Protein AF-A0A3A5MYF7-F1 (afdb_monomer_lite)

Sequence (64 aa):
MTLITAQDIIETGRQASLTHSVLVEWAEKGTPKQREYLHGVLLAEHESRQASRRQRLLTAARLP

Foldseek 3Di:
DDFQALVLQQVLCVLVPDDSVVSNVCRVPDDSVSSVVSSVVSNVSSVVVVVVVVVVVCVVVVHD

Radius of gyration: 14.62 Å; chains: 1; bounding box: 28×26×40 Å

Organism: NCBI:txid995039

Secondary structure (DSSP, 8-state):
-PPPPHHHHHHHHHTTT--HHHHHHHHHH--HHHHHHHHHHHHHHHHHHHHHHHHHHHHHTT--

Structure (mmCIF, N/CA/C/O backbone):
data_AF-A0A3A5MYF7-F1
#
_entry.id   AF-A0A3A5MYF7-F1
#
loop_
_atom_site.group_PDB
_atom_site.id
_atom_site.type_symbol
_atom_site.label_atom_id
_atom_site.label_alt_id
_atom_site.label_comp_id
_atom_site.label_asym_id
_atom_site.label_entity_id
_atom_site.label_seq_id
_atom_site.pdbx_PDB_ins_code
_atom_site.Cartn_x
_atom_site.Cartn_y
_atom_site.Cartn_z
_atom_site.occupancy
_atom_site.B_iso_or_equiv
_atom_site.auth_seq_id
_atom_site.auth_comp_id
_atom_site.auth_asym_id
_atom_site.auth_atom_id
_atom_site.pdbx_PDB_model_num
ATOM 1 N N . MET A 1 1 ? -7.658 15.875 8.204 1.00 58.94 1 MET A N 1
ATOM 2 C CA . MET A 1 1 ? -7.063 14.597 7.763 1.00 58.94 1 MET A CA 1
ATOM 3 C C . MET A 1 1 ? -8.207 13.691 7.369 1.00 58.94 1 MET A C 1
ATOM 5 O O . MET A 1 1 ? -9.096 13.490 8.188 1.00 58.94 1 MET A O 1
ATOM 9 N N . THR A 1 2 ? -8.253 13.248 6.117 1.00 72.88 2 THR A N 1
ATOM 10 C CA . THR A 1 2 ? -9.280 12.308 5.652 1.00 72.88 2 THR A CA 1
ATOM 11 C C . THR A 1 2 ? -8.980 10.943 6.265 1.00 72.88 2 THR A C 1
ATOM 13 O O . THR A 1 2 ? -7.843 10.481 6.190 1.00 72.88 2 THR A O 1
ATOM 16 N N . LEU A 1 3 ? -9.957 10.338 6.939 1.00 87.31 3 LEU A N 1
ATOM 17 C CA . LEU A 1 3 ? -9.781 9.031 7.573 1.00 87.31 3 LEU A CA 1
ATOM 18 C C . LEU A 1 3 ? -9.697 7.947 6.496 1.00 87.31 3 LEU A C 1
ATOM 20 O O . LEU A 1 3 ? -10.576 7.875 5.643 1.00 87.31 3 LEU A O 1
ATOM 24 N N . ILE A 1 4 ? -8.672 7.095 6.570 1.00 94.62 4 ILE A N 1
ATOM 25 C CA . ILE A 1 4 ? -8.547 5.927 5.694 1.00 94.62 4 ILE A CA 1
ATOM 26 C C . ILE A 1 4 ? -9.556 4.861 6.121 1.00 94.62 4 ILE A C 1
ATOM 28 O O . ILE A 1 4 ? -9.552 4.379 7.262 1.00 94.62 4 ILE A O 1
ATOM 32 N N . THR A 1 5 ? -10.425 4.498 5.187 1.00 94.31 5 THR A N 1
ATOM 33 C CA . THR A 1 5 ? -11.454 3.479 5.360 1.00 94.31 5 THR A CA 1
ATOM 34 C C . THR A 1 5 ? -10.907 2.084 5.062 1.00 94.31 5 THR A C 1
ATOM 36 O O . THR A 1 5 ? -9.819 1.905 4.511 1.00 94.31 5 THR A O 1
ATOM 39 N N . ALA A 1 6 ? -11.681 1.059 5.421 1.00 91.81 6 ALA A N 1
ATOM 40 C CA . ALA A 1 6 ? -11.351 -0.307 5.036 1.00 91.81 6 ALA A CA 1
ATOM 41 C C . ALA A 1 6 ? -11.372 -0.506 3.513 1.00 91.81 6 ALA A C 1
ATOM 43 O O . ALA A 1 6 ? -10.549 -1.247 2.979 1.00 91.81 6 ALA A O 1
ATOM 44 N N . GLN A 1 7 ? -12.268 0.199 2.819 1.00 93.12 7 GLN A N 1
ATOM 45 C CA . GLN A 1 7 ? -12.400 0.113 1.372 1.00 93.12 7 GLN A CA 1
ATOM 46 C C . GLN A 1 7 ? -11.152 0.646 0.655 1.00 93.12 7 GLN A C 1
ATOM 48 O O . GLN A 1 7 ? -10.651 -0.020 -0.248 1.00 93.12 7 GLN A O 1
ATOM 53 N N . ASP A 1 8 ? -10.584 1.759 1.129 1.00 93.50 8 ASP A N 1
ATOM 54 C CA . ASP A 1 8 ? -9.351 2.335 0.569 1.00 93.50 8 ASP A CA 1
ATOM 55 C C . ASP A 1 8 ? -8.180 1.336 0.637 1.00 93.50 8 ASP A C 1
ATOM 57 O O . ASP A 1 8 ? -7.413 1.163 -0.314 1.00 93.50 8 ASP A O 1
ATOM 61 N N . ILE A 1 9 ? -8.061 0.615 1.757 1.00 93.19 9 ILE A N 1
ATOM 62 C CA . ILE A 1 9 ? -7.035 -0.420 1.954 1.00 93.19 9 ILE A CA 1
ATOM 63 C C . ILE A 1 9 ? -7.263 -1.604 1.012 1.00 93.19 9 ILE A C 1
ATOM 65 O O . ILE A 1 9 ? -6.308 -2.110 0.419 1.00 93.19 9 ILE A O 1
ATOM 69 N N . ILE A 1 10 ? -8.511 -2.048 0.856 1.00 92.31 10 ILE A N 1
ATOM 70 C CA . ILE A 1 10 ? -8.860 -3.171 -0.021 1.00 92.31 10 ILE A CA 1
ATOM 71 C C . ILE A 1 10 ? -8.559 -2.833 -1.483 1.00 92.31 10 ILE A C 1
ATOM 73 O O . ILE A 1 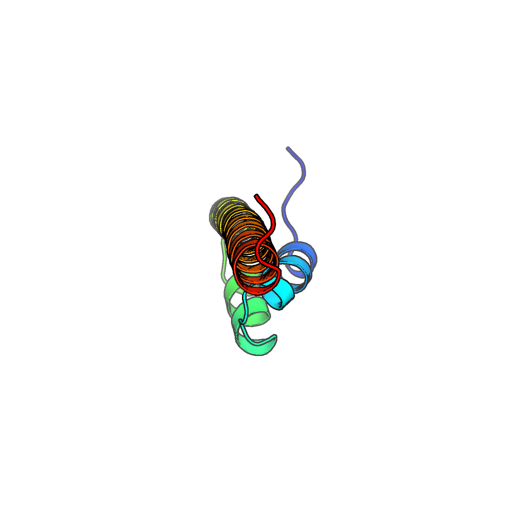10 ? -7.979 -3.654 -2.196 1.00 92.31 10 ILE A O 1
ATOM 77 N N . GLU A 1 11 ? -8.934 -1.642 -1.943 1.00 91.69 11 GLU A N 1
ATOM 78 C CA . GLU A 1 11 ? -8.712 -1.205 -3.324 1.00 91.69 11 GLU A CA 1
ATOM 79 C C . GLU A 1 11 ? -7.223 -1.079 -3.638 1.00 91.69 11 GLU A C 1
ATOM 81 O O . GLU A 1 11 ? -6.747 -1.634 -4.633 1.00 91.69 11 GLU A O 1
ATOM 86 N N . THR A 1 12 ? -6.467 -0.446 -2.742 1.00 91.06 12 THR A N 1
ATOM 87 C CA . THR A 1 12 ? -5.024 -0.263 -2.923 1.00 91.06 12 THR A CA 1
ATOM 88 C C . THR A 1 12 ? -4.271 -1.591 -2.810 1.00 91.06 12 THR A C 1
ATOM 90 O O . THR A 1 12 ? -3.380 -1.893 -3.602 1.00 91.06 12 THR A O 1
ATOM 93 N N . GLY A 1 13 ? -4.655 -2.447 -1.862 1.00 86.56 13 GLY A N 1
ATOM 94 C CA . GLY A 1 13 ? -3.976 -3.713 -1.609 1.00 86.56 13 GLY A CA 1
ATOM 95 C C . GLY A 1 13 ? -4.166 -4.772 -2.693 1.00 86.56 13 GLY A C 1
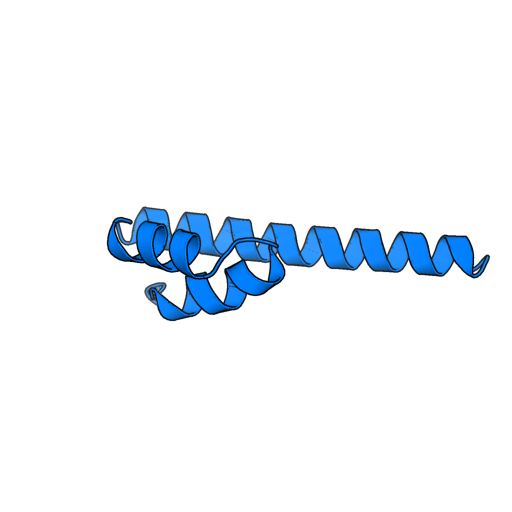ATOM 96 O O . GLY A 1 13 ? -3.285 -5.615 -2.873 1.00 86.56 13 GLY A O 1
ATOM 97 N N . ARG A 1 14 ? -5.249 -4.707 -3.484 1.00 85.81 14 ARG A N 1
ATOM 98 C CA . ARG A 1 14 ? -5.418 -5.563 -4.679 1.00 85.81 14 ARG A CA 1
ATOM 99 C C . ARG A 1 14 ? -4.283 -5.376 -5.680 1.00 85.81 14 ARG A C 1
ATOM 101 O O . ARG A 1 14 ? -3.871 -6.330 -6.334 1.00 85.81 14 ARG A O 1
ATOM 108 N N . GLN A 1 15 ? -3.751 -4.162 -5.769 1.00 86.12 15 GLN A N 1
ATOM 109 C CA . GLN A 1 15 ? -2.608 -3.853 -6.620 1.00 86.12 15 GLN A CA 1
ATOM 110 C C . GLN A 1 15 ? -1.274 -4.324 -6.024 1.00 86.12 15 GLN A C 1
ATOM 112 O O . GLN A 1 15 ? -0.246 -4.344 -6.709 1.00 86.12 15 GLN A O 1
ATOM 117 N N . ALA A 1 16 ? -1.291 -4.715 -4.748 1.00 83.75 16 ALA A N 1
ATOM 118 C CA . ALA A 1 16 ? -0.136 -5.142 -3.989 1.00 83.75 16 ALA A CA 1
ATOM 119 C C . ALA A 1 16 ? -0.009 -6.680 -3.860 1.00 83.75 16 ALA A C 1
ATOM 121 O O . ALA A 1 16 ? 0.747 -7.154 -3.010 1.00 83.75 16 ALA A O 1
ATOM 122 N N . SER A 1 17 ? -0.677 -7.460 -4.717 1.00 81.38 17 SER A N 1
ATOM 123 C CA . SER A 1 17 ? -0.645 -8.938 -4.714 1.00 81.38 17 SER A CA 1
ATOM 124 C C . SER A 1 17 ? -1.142 -9.589 -3.414 1.00 81.38 17 SER A C 1
ATOM 126 O O . SER A 1 17 ? -0.856 -10.758 -3.162 1.00 81.38 17 SER A O 1
ATOM 128 N N . LEU A 1 18 ? -1.884 -8.852 -2.584 1.00 88.38 18 LEU A N 1
ATOM 129 C CA . LEU A 1 18 ? -2.508 -9.377 -1.372 1.00 88.38 18 LEU A CA 1
ATOM 130 C C . LEU A 1 18 ? -3.926 -9.866 -1.672 1.00 88.38 18 LEU A C 1
ATOM 132 O O . LEU A 1 18 ? -4.627 -9.318 -2.526 1.00 88.38 18 LEU A O 1
ATOM 136 N N . THR A 1 19 ? -4.362 -10.904 -0.960 1.00 91.06 19 THR A N 1
ATOM 137 C CA . THR A 1 19 ? -5.727 -11.413 -1.097 1.00 91.06 19 THR A CA 1
ATOM 138 C C . THR A 1 19 ? -6.721 -10.492 -0.399 1.00 91.06 19 THR A C 1
ATOM 140 O O . THR A 1 19 ? -6.424 -9.859 0.615 1.00 91.06 19 THR A O 1
ATOM 143 N N . HIS A 1 20 ? -7.947 -10.460 -0.920 1.00 89.44 20 HIS A N 1
ATOM 144 C CA . HIS A 1 20 ? -9.036 -9.678 -0.337 1.00 89.44 20 HIS A CA 1
ATOM 145 C C . HIS A 1 20 ? -9.269 -10.000 1.147 1.00 89.44 20 HIS A C 1
ATOM 147 O O . HIS A 1 20 ? -9.469 -9.091 1.943 1.00 89.44 20 HIS A O 1
ATOM 153 N N . SER A 1 21 ? -9.209 -11.282 1.526 1.00 93.62 21 SER A N 1
ATOM 154 C CA . SER A 1 21 ? -9.421 -11.718 2.911 1.00 93.62 21 SER A CA 1
ATOM 155 C C . SER A 1 21 ? -8.398 -11.126 3.883 1.00 93.62 21 SER A C 1
ATOM 157 O O . SER A 1 21 ? -8.785 -10.669 4.953 1.00 93.62 21 SER A O 1
ATOM 159 N N . VAL A 1 22 ? -7.121 -11.063 3.490 1.00 93.62 22 VAL A N 1
ATOM 160 C CA . VAL A 1 22 ? -6.056 -10.452 4.303 1.00 93.62 22 VAL A CA 1
ATOM 161 C C . VAL A 1 22 ? -6.289 -8.950 4.465 1.00 93.62 22 VAL A C 1
ATOM 163 O O . VAL A 1 22 ? -6.160 -8.416 5.563 1.00 93.62 22 VAL A O 1
ATOM 166 N N . LEU A 1 23 ? -6.674 -8.264 3.385 1.00 94.44 23 LEU A N 1
ATOM 167 C CA . LEU A 1 23 ? -6.905 -6.816 3.408 1.00 94.44 23 LEU A CA 1
ATOM 168 C C . LEU A 1 23 ? -8.095 -6.432 4.289 1.00 94.44 23 LEU A C 1
ATOM 170 O O . LEU A 1 23 ? -7.994 -5.470 5.047 1.00 94.44 23 LEU A O 1
ATOM 174 N N . VAL A 1 24 ? -9.187 -7.199 4.222 1.00 94.19 24 VAL A N 1
ATOM 175 C CA . VAL A 1 24 ? -10.353 -7.023 5.101 1.00 94.19 24 VAL A CA 1
ATOM 176 C C . VAL A 1 24 ? -9.948 -7.211 6.559 1.00 94.19 24 VAL A C 1
ATOM 178 O O . VAL A 1 24 ? -10.208 -6.333 7.378 1.00 94.19 24 VAL A O 1
ATOM 181 N N . GLU A 1 25 ? -9.247 -8.302 6.878 1.00 96.12 25 GLU A N 1
ATOM 182 C CA . GLU A 1 25 ? -8.835 -8.591 8.253 1.00 96.12 25 GLU A CA 1
ATOM 183 C C . GLU A 1 25 ? -7.967 -7.468 8.843 1.00 96.12 25 GLU A C 1
ATOM 185 O O . GLU A 1 25 ? -8.188 -7.023 9.973 1.00 96.12 25 GLU A O 1
ATOM 190 N N . TRP A 1 26 ? -6.980 -6.990 8.084 1.00 94.69 26 TRP A N 1
ATOM 191 C CA . TRP A 1 26 ? -6.087 -5.922 8.532 1.00 94.69 26 TRP A CA 1
ATOM 192 C C . TRP A 1 26 ? -6.811 -4.58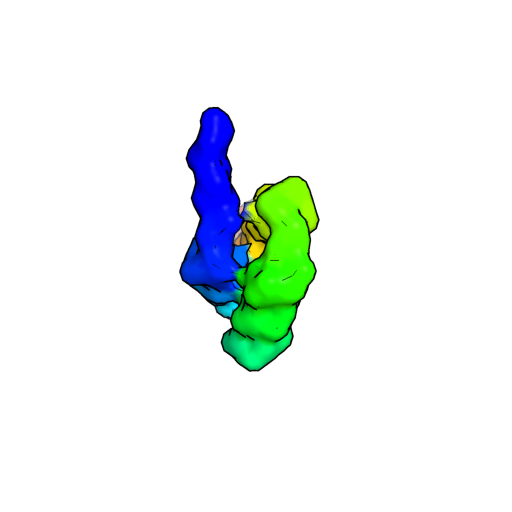7 8.675 1.00 94.69 26 TRP A C 1
ATOM 194 O O . TRP A 1 26 ? -6.579 -3.855 9.641 1.00 94.69 26 TRP A O 1
ATOM 204 N N . ALA A 1 27 ? -7.701 -4.273 7.735 1.00 93.06 27 ALA A N 1
ATOM 205 C CA . ALA A 1 27 ? -8.485 -3.055 7.775 1.00 93.06 27 ALA A CA 1
ATOM 206 C C . ALA A 1 27 ? -9.429 -3.025 8.984 1.00 93.06 27 ALA A C 1
ATOM 208 O O . ALA A 1 27 ? -9.464 -2.027 9.700 1.00 93.06 27 ALA A O 1
ATOM 209 N N . GLU A 1 28 ? -10.156 -4.107 9.262 1.00 94.69 28 GLU A N 1
ATOM 210 C CA . GLU A 1 28 ? -11.099 -4.169 10.383 1.00 94.69 28 GLU A CA 1
ATOM 211 C C . GLU A 1 28 ? -10.393 -4.057 11.737 1.00 94.69 28 GLU A C 1
ATOM 213 O O . GLU A 1 28 ? -10.827 -3.280 12.590 1.00 94.69 28 GLU A O 1
ATOM 218 N N . LYS A 1 29 ? -9.266 -4.760 11.912 1.00 95.69 29 LYS A N 1
ATOM 219 C CA . LYS A 1 29 ? -8.507 -4.790 13.174 1.00 95.69 29 LYS A CA 1
ATOM 220 C C . LYS A 1 29 ? -7.635 -3.551 13.406 1.00 95.69 29 LYS A C 1
ATOM 222 O O . LYS A 1 29 ? -7.256 -3.277 14.543 1.00 95.69 29 LYS A O 1
ATOM 227 N N . GLY A 1 30 ? -7.283 -2.821 12.349 1.00 94.12 30 GLY A N 1
ATOM 228 C CA . GLY A 1 30 ? -6.386 -1.673 12.435 1.00 94.12 30 GLY A CA 1
ATOM 229 C C . GLY A 1 30 ? -7.017 -0.461 13.124 1.00 94.12 30 GLY A C 1
ATOM 230 O O . GLY A 1 30 ? -8.126 -0.042 12.792 1.00 94.12 30 GLY A O 1
ATOM 231 N N . THR A 1 31 ? -6.264 0.168 14.027 1.00 95.94 31 THR A N 1
ATOM 232 C CA . THR A 1 31 ? -6.557 1.528 14.508 1.00 95.94 31 THR A CA 1
ATOM 233 C C . THR A 1 31 ? -6.496 2.537 13.351 1.00 95.94 31 THR A C 1
ATOM 235 O O . THR A 1 31 ? -5.822 2.274 12.349 1.00 95.94 31 THR A O 1
ATOM 238 N N . PRO A 1 32 ? -7.105 3.732 13.476 1.00 94.81 32 PRO A N 1
ATOM 239 C CA . PRO A 1 32 ? -7.037 4.753 12.428 1.00 94.81 32 PRO A CA 1
ATOM 240 C C . PRO A 1 32 ? -5.607 5.047 11.952 1.00 94.81 32 PRO A C 1
ATOM 242 O O . PRO A 1 32 ? -5.355 5.098 10.750 1.00 94.81 32 PRO A O 1
ATOM 245 N N . LYS A 1 33 ? -4.637 5.132 12.875 1.00 95.44 33 LYS A N 1
ATOM 246 C CA . LYS A 1 33 ? -3.242 5.403 12.505 1.00 95.44 33 LYS A CA 1
ATOM 247 C C . LYS A 1 33 ? -2.574 4.239 11.772 1.00 95.44 33 LYS A C 1
ATOM 249 O O . LYS A 1 33 ? -1.786 4.462 10.856 1.00 95.44 33 LYS A O 1
ATOM 254 N N . GLN A 1 34 ? -2.895 3.003 12.148 1.00 96.81 34 GLN A N 1
ATOM 255 C CA . GLN A 1 34 ? -2.407 1.817 11.443 1.00 96.81 34 GLN A CA 1
ATOM 256 C C . GLN A 1 34 ? -3.000 1.717 10.037 1.00 96.81 34 GLN A C 1
ATOM 258 O O . GLN A 1 34 ? -2.282 1.342 9.117 1.00 96.81 34 GLN A O 1
ATOM 263 N N . ARG A 1 35 ? -4.269 2.103 9.851 1.00 96.62 35 ARG A N 1
ATOM 264 C CA . ARG A 1 35 ? -4.905 2.165 8.527 1.00 96.62 35 ARG A CA 1
ATOM 265 C C . ARG A 1 35 ? -4.232 3.189 7.622 1.00 96.62 35 ARG A C 1
ATOM 267 O O . ARG A 1 35 ? -3.911 2.859 6.486 1.00 96.62 35 ARG A O 1
ATOM 274 N N . GLU A 1 36 ? -3.951 4.388 8.139 1.00 96.38 36 GLU A N 1
ATOM 275 C CA . GLU A 1 36 ? -3.169 5.405 7.420 1.00 96.38 36 GLU A CA 1
ATOM 276 C C . GLU A 1 36 ? -1.808 4.867 6.972 1.00 96.38 36 GLU A C 1
ATOM 278 O O . GLU A 1 36 ? -1.435 5.000 5.807 1.00 96.38 36 GLU A O 1
ATOM 283 N N . TYR A 1 37 ? -1.078 4.238 7.896 1.00 96.38 37 TYR A N 1
ATOM 284 C CA . TYR A 1 37 ? 0.238 3.682 7.610 1.00 96.38 37 TYR A CA 1
ATOM 285 C C . TYR A 1 37 ? 0.171 2.562 6.566 1.00 96.38 37 TYR A C 1
ATOM 287 O O . TYR A 1 37 ? 0.905 2.593 5.581 1.00 96.38 37 TYR A O 1
ATOM 295 N N . LEU A 1 38 ? -0.741 1.603 6.748 1.00 95.56 38 LEU A N 1
ATOM 296 C CA . LEU A 1 38 ? -0.924 0.478 5.837 1.00 95.56 38 LEU A CA 1
ATOM 297 C C . LEU A 1 38 ? -1.292 0.953 4.430 1.00 95.56 38 LEU A C 1
ATOM 299 O O . LEU A 1 38 ? -0.691 0.504 3.460 1.00 95.56 38 LEU A O 1
ATOM 303 N N . HIS A 1 39 ? -2.231 1.889 4.310 1.00 95.94 39 HIS A N 1
ATOM 304 C CA . HIS A 1 39 ? -2.605 2.460 3.020 1.00 95.94 39 HIS A CA 1
ATOM 305 C C . HIS A 1 39 ? -1.419 3.144 2.327 1.00 95.94 39 HIS A C 1
ATOM 307 O O . HIS A 1 39 ? -1.182 2.901 1.145 1.00 95.94 39 HIS A O 1
ATOM 313 N N . GLY A 1 40 ? -0.614 3.916 3.066 1.00 96.06 40 GLY A N 1
ATOM 314 C CA . GLY A 1 40 ? 0.608 4.523 2.529 1.00 96.06 40 GLY A CA 1
ATOM 315 C C . GLY A 1 40 ? 1.623 3.493 2.019 1.00 96.06 40 GLY A C 1
ATOM 316 O O . GLY A 1 40 ? 2.178 3.660 0.935 1.00 96.06 40 GLY A O 1
ATOM 317 N N . VAL A 1 41 ? 1.823 2.397 2.758 1.00 95.56 41 VAL A N 1
ATOM 318 C CA . VAL A 1 41 ? 2.703 1.295 2.333 1.00 95.56 41 VAL A CA 1
ATOM 319 C C . VAL A 1 41 ? 2.185 0.631 1.056 1.00 95.56 41 VAL A C 1
ATOM 321 O O . VAL A 1 41 ? 2.962 0.395 0.134 1.00 95.56 41 VAL A O 1
ATOM 324 N N . LEU A 1 42 ? 0.881 0.350 0.972 1.00 95.25 42 LEU A N 1
ATOM 325 C CA . LEU A 1 42 ? 0.288 -0.305 -0.198 1.00 95.25 42 LEU A CA 1
ATOM 326 C C . LEU A 1 42 ? 0.365 0.574 -1.454 1.00 95.25 42 LEU A C 1
ATOM 328 O O . LEU A 1 42 ? 0.630 0.051 -2.537 1.00 95.25 4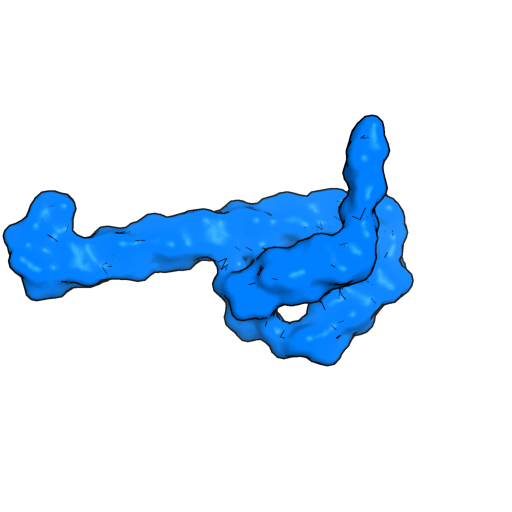2 LEU A O 1
ATOM 332 N N . LEU A 1 43 ? 0.196 1.894 -1.309 1.00 95.94 43 LEU A N 1
ATOM 333 C CA . LEU A 1 43 ? 0.392 2.852 -2.402 1.00 95.94 43 LEU A CA 1
ATOM 334 C C . LEU A 1 43 ? 1.840 2.839 -2.903 1.00 95.94 43 LEU A C 1
ATOM 336 O O . LEU A 1 43 ? 2.075 2.629 -4.093 1.00 95.94 43 LEU A O 1
ATOM 340 N N . ALA A 1 44 ? 2.808 2.996 -1.997 1.00 96.19 44 ALA A N 1
ATOM 341 C CA . ALA A 1 44 ? 4.225 3.013 -2.354 1.00 96.19 44 ALA A CA 1
ATOM 342 C C . ALA A 1 44 ? 4.673 1.695 -3.015 1.00 96.19 44 ALA A C 1
ATOM 344 O O . ALA A 1 44 ? 5.425 1.699 -3.993 1.00 96.19 44 ALA A O 1
ATOM 345 N N . GLU A 1 45 ? 4.174 0.557 -2.527 1.00 95.25 45 GLU A N 1
ATOM 346 C CA . GLU A 1 45 ? 4.467 -0.750 -3.116 1.00 95.25 45 GLU A CA 1
ATOM 347 C C . GLU A 1 45 ? 3.887 -0.883 -4.531 1.00 95.25 45 GLU A C 1
ATOM 349 O O . GLU A 1 45 ? 4.551 -1.408 -5.431 1.00 95.25 45 GLU A O 1
ATOM 354 N N . HIS A 1 46 ? 2.663 -0.393 -4.760 1.00 94.69 46 HIS A N 1
ATOM 355 C CA . HIS A 1 46 ? 2.074 -0.382 -6.096 1.00 94.69 46 HIS A CA 1
ATOM 356 C C . HIS A 1 46 ? 2.927 0.428 -7.080 1.00 94.69 46 HIS A C 1
ATOM 358 O O . HIS A 1 46 ? 3.271 -0.077 -8.153 1.00 94.69 46 HIS A O 1
ATOM 364 N N . GLU A 1 47 ? 3.307 1.651 -6.706 1.00 95.38 47 GLU A N 1
ATOM 365 C CA . GLU A 1 47 ? 4.140 2.532 -7.530 1.00 95.38 47 GLU A CA 1
ATOM 366 C C . GLU A 1 47 ? 5.492 1.887 -7.860 1.00 95.38 47 GLU A C 1
ATOM 368 O O . GLU A 1 47 ? 5.889 1.829 -9.029 1.00 95.38 47 GLU A O 1
ATOM 373 N N . SER A 1 48 ? 6.156 1.308 -6.855 1.00 95.44 48 SER A N 1
ATOM 374 C CA . SER A 1 48 ? 7.419 0.578 -7.016 1.00 95.44 48 SER A CA 1
ATOM 375 C C . SER A 1 48 ? 7.296 -0.565 -8.031 1.00 95.44 48 SER A C 1
ATOM 377 O O . SER A 1 48 ? 8.120 -0.714 -8.943 1.00 95.44 48 SER A O 1
ATOM 379 N N . ARG A 1 49 ? 6.213 -1.348 -7.957 1.00 94.44 49 ARG A N 1
ATOM 380 C CA . ARG A 1 49 ? 5.964 -2.450 -8.898 1.00 94.44 49 ARG A CA 1
ATOM 381 C C . ARG A 1 49 ? 5.673 -1.973 -10.309 1.00 94.44 49 ARG A C 1
ATOM 383 O O . ARG A 1 49 ? 6.152 -2.602 -11.256 1.00 94.44 49 ARG A O 1
ATOM 390 N N . GLN A 1 50 ? 4.925 -0.883 -10.471 1.00 95.31 50 GLN A N 1
ATOM 391 C CA . GLN A 1 50 ? 4.694 -0.291 -11.790 1.00 95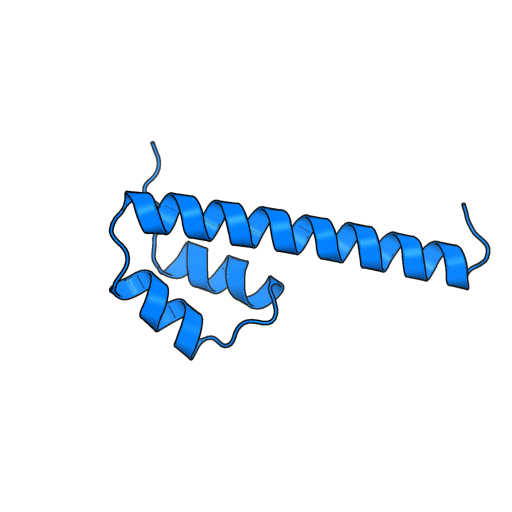.31 50 GLN A CA 1
ATOM 392 C C . GLN A 1 50 ? 6.001 0.214 -12.403 1.00 95.31 50 GLN A C 1
ATOM 394 O O . GLN A 1 50 ? 6.279 -0.095 -13.564 1.00 95.31 50 GLN A O 1
ATOM 399 N N . ALA A 1 51 ? 6.842 0.900 -11.624 1.00 96.81 51 ALA A N 1
ATOM 400 C CA . ALA A 1 51 ? 8.156 1.357 -12.069 1.00 96.81 51 ALA A CA 1
ATOM 401 C C . ALA A 1 51 ? 9.053 0.179 -12.486 1.00 96.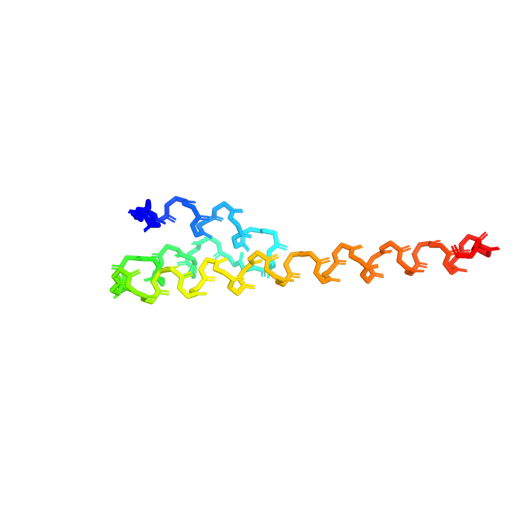81 51 ALA A C 1
ATOM 403 O O . ALA A 1 51 ? 9.577 0.158 -13.601 1.00 96.81 51 ALA A O 1
ATOM 404 N N . SER A 1 52 ? 9.144 -0.860 -11.651 1.00 96.00 52 SER A N 1
ATOM 405 C CA . SER A 1 52 ? 9.905 -2.078 -11.954 1.00 96.00 52 SER A CA 1
ATOM 406 C C . SER A 1 52 ? 9.383 -2.798 -13.202 1.00 96.00 52 SER A C 1
ATOM 408 O O . SER A 1 52 ? 10.154 -3.205 -14.074 1.00 96.00 52 SER A O 1
ATOM 410 N N . ARG A 1 53 ? 8.058 -2.942 -13.344 1.00 95.75 53 ARG A N 1
ATOM 411 C CA . ARG A 1 53 ? 7.439 -3.533 -14.540 1.00 95.75 53 ARG A CA 1
ATOM 412 C C . ARG A 1 53 ? 7.757 -2.719 -15.789 1.00 95.75 53 ARG A C 1
ATOM 414 O O . ARG A 1 53 ? 8.129 -3.312 -16.798 1.00 95.75 53 ARG A O 1
ATOM 421 N N . ARG A 1 54 ? 7.640 -1.392 -15.725 1.00 97.06 54 ARG A N 1
ATOM 422 C CA . ARG A 1 54 ? 7.972 -0.497 -16.837 1.00 97.06 54 ARG A CA 1
ATOM 423 C C . ARG A 1 54 ? 9.432 -0.657 -17.252 1.00 97.06 54 ARG A C 1
ATOM 425 O O . ARG A 1 54 ? 9.682 -0.891 -18.429 1.00 97.06 54 ARG A O 1
ATOM 432 N N . GLN A 1 55 ? 10.363 -0.629 -16.300 1.00 97.75 55 GLN A N 1
ATOM 433 C CA . GLN A 1 55 ? 11.789 -0.788 -16.589 1.00 97.75 55 GLN A CA 1
ATOM 434 C C . GLN A 1 55 ? 12.093 -2.130 -17.263 1.00 97.75 55 GLN A C 1
ATOM 436 O O . GLN A 1 55 ? 12.826 -2.180 -18.250 1.00 97.75 55 GLN A O 1
ATOM 441 N N . ARG A 1 56 ? 11.494 -3.224 -16.772 1.00 97.56 56 ARG A N 1
ATOM 442 C CA . ARG A 1 56 ? 11.646 -4.553 -17.384 1.00 97.56 56 ARG A CA 1
ATOM 443 C C . ARG A 1 56 ? 11.129 -4.589 -18.820 1.00 97.56 56 ARG A C 1
ATOM 445 O O . ARG A 1 56 ? 11.787 -5.170 -19.677 1.00 97.56 56 ARG A O 1
ATOM 452 N N . LEU A 1 57 ? 9.975 -3.976 -19.087 1.00 98.12 57 LEU A N 1
ATOM 453 C CA . LEU A 1 57 ? 9.397 -3.925 -20.433 1.00 98.12 57 LEU A CA 1
ATOM 454 C C . LEU A 1 57 ? 10.253 -3.092 -21.396 1.00 98.12 57 LEU A C 1
ATOM 456 O O . LEU A 1 57 ? 10.482 -3.533 -22.518 1.00 98.12 57 LEU A O 1
ATOM 460 N N . LEU A 1 58 ? 10.768 -1.941 -20.952 1.00 98.06 58 LEU A N 1
ATOM 461 C CA . LEU A 1 58 ? 11.685 -1.108 -21.741 1.00 98.06 58 LEU A CA 1
ATOM 462 C C . LEU A 1 58 ? 12.969 -1.871 -22.076 1.00 98.06 58 LEU A C 1
ATOM 464 O O . LEU A 1 58 ? 13.334 -1.989 -23.244 1.00 98.06 58 LEU A O 1
ATOM 468 N N . THR A 1 59 ? 13.563 -2.515 -21.067 1.00 97.25 59 THR A N 1
ATOM 469 C CA . THR A 1 59 ? 14.762 -3.348 -21.234 1.00 97.25 59 THR A CA 1
ATOM 470 C C . THR A 1 59 ? 14.522 -4.474 -22.246 1.00 97.25 59 THR A C 1
ATOM 472 O O . THR A 1 59 ? 15.332 -4.677 -23.149 1.00 97.25 59 THR A O 1
ATOM 475 N N . ALA A 1 60 ? 13.390 -5.182 -22.148 1.00 98.06 60 ALA A N 1
ATOM 476 C CA . ALA A 1 60 ? 13.033 -6.256 -23.079 1.00 98.06 60 ALA A CA 1
ATOM 477 C C . ALA A 1 60 ? 12.819 -5.751 -24.518 1.00 98.06 60 ALA A C 1
ATOM 479 O O . ALA A 1 60 ? 13.162 -6.447 -25.473 1.00 98.06 60 ALA A O 1
ATOM 480 N N . ALA A 1 61 ? 12.302 -4.531 -24.673 1.00 97.94 61 ALA A N 1
ATOM 481 C CA . ALA A 1 61 ? 12.131 -3.864 -25.961 1.00 97.94 61 ALA A CA 1
ATOM 482 C C . ALA A 1 61 ? 13.418 -3.203 -26.492 1.00 97.94 61 ALA A C 1
ATOM 484 O O . ALA A 1 61 ? 13.394 -2.639 -27.584 1.00 97.94 61 ALA A O 1
ATOM 485 N N . ARG A 1 62 ? 14.537 -3.274 -25.750 1.00 96.44 62 ARG A N 1
ATOM 486 C CA . ARG A 1 62 ? 15.796 -2.557 -26.041 1.00 96.44 62 ARG A CA 1
ATOM 487 C C . ARG A 1 62 ? 15.605 -1.039 -26.150 1.00 96.44 62 ARG A C 1
ATOM 489 O O . ARG A 1 62 ? 16.279 -0.375 -26.934 1.00 96.44 62 ARG A O 1
ATOM 496 N N . LEU A 1 63 ? 14.666 -0.514 -25.376 1.00 92.56 63 LEU A N 1
ATOM 497 C CA . LEU A 1 63 ? 14.400 0.910 -25.233 1.00 92.56 63 LEU A CA 1
ATOM 498 C C . LEU A 1 63 ? 15.072 1.422 -23.948 1.00 92.56 63 LEU A C 1
ATOM 500 O O . LEU A 1 63 ? 15.280 0.617 -23.033 1.00 92.56 63 LEU A O 1
ATOM 504 N N . PRO A 1 64 ? 15.441 2.718 -23.889 1.00 81.69 64 PRO A N 1
ATOM 505 C CA . PRO A 1 64 ? 15.947 3.329 -22.661 1.00 81.69 64 PRO A CA 1
ATOM 506 C C . PRO A 1 64 ? 14.953 3.188 -21.503 1.00 81.69 64 PRO A C 1
ATOM 508 O O . PRO A 1 64 ? 13.730 3.290 -21.762 1.00 81.69 64 PRO A O 1
#

pLDDT: mean 92.91, std 6.3, range [58.94, 98.12]